Protein AF-A0A561TY04-F1 (afdb_monomer_lite)

Secondary structure (DSSP, 8-state):
---SEEEETTEEEE-SSPPPSSHHHHHHHHTS--SSSPPBHHHHHHHHSTTHHHHHHHHHHHTTSEEE----S---S---EEE---HHHHHHHHHHHTT-HHHHHHHHHTT--SS--SS----S-HHHHHHHHHHHHHHHHHHHHHHHHHHHHHHHHHHTT--

Sequence (163 aa):
MAEAVAVDGDRIVPGASPAPDDQLMGEAAAALVRQEPYERIEDWLWRRGRDLSAAYQSALEQAGELAPKRGGRLSFGSQRVEPADTPARRRAAGRWAEREPVLAALAAVVGIDGEDPGEEPGFDDEAVTTVVAIVHDAGMELEAVRQRRSIENAAFANVWRGP

Radius of gyration: 20.04 Å; chains: 1; bounding box: 43×69×43 Å

Foldseek 3Di:
DWDCWDDDQQFIAGIPDQFDPDPLSNVLSVQFDNDPPGDGLLVSCVVSVVCVVVVVVVVCVVVVQWDFPPDPDDPPDDGDIDGDPDPVVVVVVVCVVVPVLLVVLLCVLVVVDPDDPDDNDDDPDPRSVSSSVSSSVSSVVVVVVVVVVVVVVVVVVVVVPDD

Structure (mmCIF, N/CA/C/O backbone):
data_AF-A0A561TY04-F1
#
_entry.id   AF-A0A561TY04-F1
#
loop_
_atom_site.group_PDB
_atom_site.id
_atom_site.type_symbol
_atom_site.label_atom_id
_atom_site.label_alt_id
_atom_site.label_comp_id
_atom_site.label_asym_id
_atom_site.label_entity_id
_atom_site.label_seq_id
_atom_site.pdbx_PDB_ins_code
_atom_site.Cartn_x
_atom_site.Cartn_y
_atom_site.Cartn_z
_atom_site.occupancy
_atom_site.B_iso_or_equiv
_atom_site.auth_seq_id
_atom_site.auth_comp_id
_atom_site.auth_asym_id
_atom_site.auth_atom_id
_atom_site.pdbx_PDB_model_num
ATOM 1 N N . MET A 1 1 ? -1.682 -23.975 5.947 1.00 43.47 1 MET A N 1
ATOM 2 C CA . MET A 1 1 ? -0.375 -23.288 5.999 1.00 43.47 1 MET A CA 1
ATOM 3 C C . MET A 1 1 ? -0.595 -22.031 6.814 1.00 43.47 1 MET A C 1
ATOM 5 O O . MET A 1 1 ? -1.613 -21.396 6.592 1.00 43.47 1 MET A O 1
ATOM 9 N N . ALA A 1 2 ? 0.232 -21.749 7.823 1.00 55.78 2 ALA A N 1
ATOM 10 C CA . ALA A 1 2 ? 0.075 -20.517 8.596 1.00 55.78 2 ALA A CA 1
ATOM 11 C C . ALA A 1 2 ? 0.522 -19.341 7.721 1.00 55.78 2 ALA A C 1
ATOM 13 O O . ALA A 1 2 ? 1.600 -19.402 7.128 1.00 55.78 2 ALA A O 1
ATOM 14 N N . GLU A 1 3 ? -0.307 -18.312 7.615 1.00 72.25 3 GLU A N 1
ATOM 15 C CA . GLU A 1 3 ? 0.027 -17.075 6.913 1.00 72.25 3 GLU A CA 1
ATOM 16 C C . GLU A 1 3 ? 0.8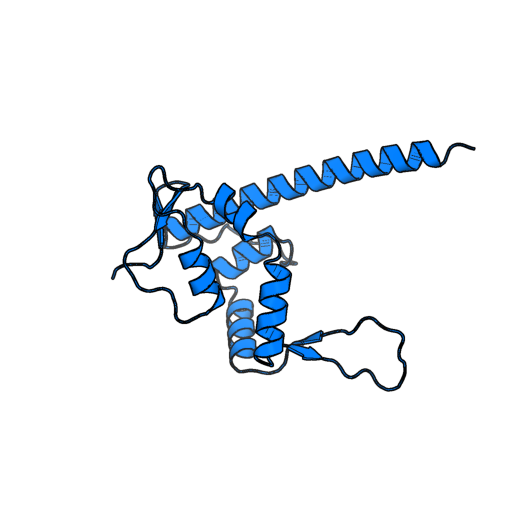21 -16.147 7.844 1.00 72.25 3 GLU A C 1
ATOM 18 O O . GLU A 1 3 ? 0.749 -16.278 9.070 1.00 72.25 3 GLU A O 1
ATOM 23 N N . ALA A 1 4 ? 1.641 -15.253 7.285 1.00 79.62 4 ALA A N 1
ATOM 24 C CA . ALA A 1 4 ? 2.375 -14.264 8.078 1.00 79.62 4 ALA A CA 1
ATOM 25 C C . ALA A 1 4 ? 1.432 -13.200 8.674 1.00 79.62 4 ALA A C 1
ATOM 27 O O . ALA A 1 4 ? 1.731 -12.618 9.718 1.00 79.62 4 ALA A O 1
ATOM 28 N N . VAL A 1 5 ? 0.284 -12.976 8.030 1.00 86.00 5 VAL A N 1
ATOM 29 C CA . VAL A 1 5 ? -0.751 -12.001 8.383 1.00 86.00 5 VAL A CA 1
ATOM 30 C C . VAL A 1 5 ? -2.102 -12.576 7.970 1.00 86.00 5 VAL A C 1
ATOM 32 O O . VAL A 1 5 ? -2.168 -13.235 6.949 1.00 86.00 5 VAL A O 1
ATOM 35 N N . ALA A 1 6 ? -3.157 -12.338 8.739 1.00 89.75 6 ALA A N 1
ATOM 36 C CA . ALA A 1 6 ? -4.535 -12.623 8.355 1.00 89.75 6 ALA A CA 1
ATOM 37 C C . ALA A 1 6 ? -5.386 -11.353 8.490 1.00 89.75 6 ALA A C 1
ATOM 39 O O . ALA A 1 6 ? -4.998 -10.403 9.176 1.00 89.75 6 ALA A O 1
ATOM 40 N N . VAL A 1 7 ? -6.548 -11.342 7.844 1.00 90.50 7 VAL A N 1
ATOM 41 C CA . VAL A 1 7 ? -7.533 -10.262 7.944 1.00 90.50 7 VAL A CA 1
ATOM 42 C C . VAL A 1 7 ? -8.758 -10.786 8.683 1.00 90.50 7 VAL A C 1
ATOM 44 O O . VAL A 1 7 ? -9.277 -11.846 8.340 1.00 90.50 7 VAL A O 1
ATOM 47 N N . ASP A 1 8 ? -9.200 -10.050 9.701 1.00 91.00 8 ASP A N 1
ATOM 48 C CA . ASP A 1 8 ? -10.453 -10.301 10.417 1.00 91.00 8 ASP A CA 1
ATOM 49 C C . ASP A 1 8 ? -11.312 -9.035 10.366 1.00 91.00 8 ASP A C 1
ATOM 51 O O . ASP A 1 8 ? -11.033 -8.044 11.050 1.00 91.00 8 ASP A O 1
ATOM 55 N N . GLY A 1 9 ? -12.313 -9.036 9.482 1.00 89.94 9 GLY A N 1
ATOM 56 C CA . GLY A 1 9 ? -13.063 -7.831 9.137 1.00 89.94 9 GLY A CA 1
ATOM 57 C C . GLY A 1 9 ? -12.126 -6.730 8.637 1.00 89.94 9 GLY A C 1
ATOM 58 O O . GLY A 1 9 ? -11.387 -6.920 7.680 1.00 89.94 9 GLY A O 1
ATOM 59 N N . ASP A 1 10 ? -12.114 -5.579 9.307 1.00 91.19 10 ASP A N 1
ATOM 60 C CA . ASP A 1 10 ? -11.241 -4.451 8.969 1.00 91.19 10 ASP A CA 1
ATOM 61 C C . ASP A 1 10 ? -9.905 -4.444 9.735 1.00 91.19 10 ASP A C 1
ATOM 63 O O . ASP A 1 10 ? -9.197 -3.433 9.722 1.00 91.19 10 ASP A O 1
ATOM 67 N N . ARG A 1 11 ? -9.547 -5.538 10.421 1.00 92.94 11 ARG A N 1
ATOM 68 C CA . ARG A 1 11 ? -8.364 -5.621 11.293 1.00 92.94 11 ARG A CA 1
ATOM 69 C C . ARG A 1 11 ? -7.284 -6.531 10.736 1.00 92.94 11 ARG A C 1
ATOM 71 O O . ARG A 1 11 ? -7.560 -7.576 10.151 1.00 92.94 11 ARG A O 1
ATOM 78 N N . ILE A 1 12 ? -6.035 -6.147 10.993 1.00 91.62 12 ILE A N 1
ATOM 79 C CA . ILE A 1 12 ? -4.862 -6.951 10.653 1.00 91.62 12 ILE A CA 1
ATOM 80 C C . ILE A 1 12 ? -4.506 -7.850 11.834 1.00 91.62 12 ILE A C 1
ATOM 82 O O . ILE A 1 12 ? -4.078 -7.366 12.882 1.00 91.62 12 ILE A O 1
ATOM 86 N N . VAL A 1 13 ? -4.615 -9.162 11.649 1.00 92.00 13 VAL A N 1
ATOM 87 C CA . VAL A 1 13 ? -4.270 -10.175 12.649 1.00 92.00 13 VAL A CA 1
ATOM 88 C C . VAL A 1 13 ? -2.870 -10.723 12.351 1.00 92.00 13 VAL A C 1
ATOM 90 O O . VAL A 1 13 ? -2.662 -11.359 11.316 1.00 92.00 13 VAL A O 1
ATOM 93 N N . PRO A 1 14 ? -1.869 -10.509 13.223 1.00 89.44 14 PRO A N 1
ATOM 94 C CA . PRO A 1 14 ? -0.523 -11.024 12.986 1.00 89.44 14 PRO A CA 1
ATOM 95 C C . PRO A 1 14 ? -0.493 -12.554 13.037 1.00 89.44 14 PRO A C 1
ATOM 97 O O . PRO A 1 14 ? -0.921 -13.166 14.016 1.00 89.44 14 PRO A O 1
ATOM 100 N N . GLY A 1 15 ? 0.066 -13.173 12.002 1.00 84.94 15 GLY A N 1
ATOM 101 C CA . GLY A 1 15 ? 0.180 -14.619 11.905 1.00 84.94 15 GLY A CA 1
ATOM 102 C C . GLY A 1 15 ? 1.379 -15.204 12.659 1.00 84.94 15 GLY A C 1
ATOM 103 O O . GLY A 1 15 ? 2.263 -14.501 13.166 1.00 84.94 15 GLY A O 1
ATOM 104 N N . ALA A 1 16 ? 1.404 -16.538 12.728 1.00 75.81 16 ALA A N 1
ATOM 105 C CA . ALA A 1 16 ? 2.479 -17.315 13.351 1.00 75.81 16 ALA A CA 1
ATOM 106 C C . ALA A 1 16 ? 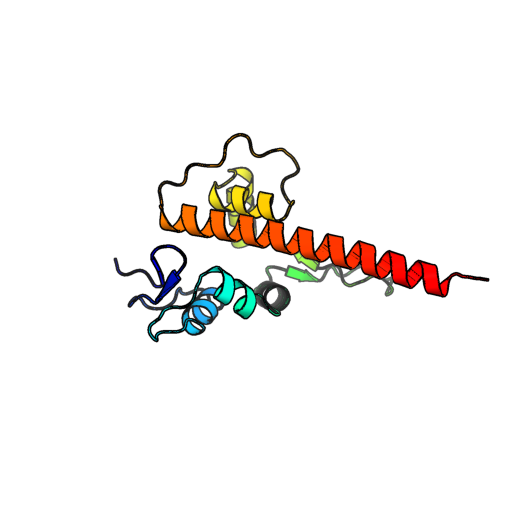3.600 -17.706 12.369 1.00 75.81 16 ALA A C 1
ATOM 108 O O . ALA A 1 16 ? 4.618 -18.257 12.790 1.00 75.81 16 ALA A O 1
ATOM 109 N N . SER A 1 17 ? 3.408 -17.462 11.070 1.00 76.56 17 SER A N 1
ATOM 110 C CA . SER A 1 17 ? 4.397 -17.804 10.046 1.00 76.56 17 SER A CA 1
ATOM 111 C C . SER A 1 17 ? 5.585 -16.840 10.070 1.00 76.56 17 SER A C 1
ATOM 113 O O . SER A 1 17 ? 5.404 -15.661 10.397 1.00 76.56 17 SER A O 1
ATOM 115 N N . PRO A 1 18 ? 6.800 -17.306 9.726 1.00 72.00 18 PRO A N 1
ATOM 116 C CA . PRO A 1 18 ? 7.933 -16.415 9.526 1.00 72.00 18 PRO A CA 1
ATOM 117 C C . PRO A 1 18 ? 7.625 -15.365 8.453 1.00 72.00 18 PRO A C 1
ATOM 119 O O . PRO A 1 18 ? 6.826 -15.586 7.541 1.00 72.00 18 PRO A O 1
ATOM 122 N N . ALA A 1 19 ? 8.266 -14.207 8.600 1.00 72.81 19 ALA A N 1
ATOM 123 C CA . ALA A 1 19 ? 8.165 -13.120 7.641 1.00 72.81 19 ALA A CA 1
ATOM 124 C C . ALA A 1 19 ? 8.561 -13.588 6.226 1.00 72.81 19 ALA A C 1
ATOM 126 O O . ALA A 1 19 ? 9.425 -14.462 6.106 1.00 72.81 19 ALA A O 1
ATOM 127 N N . PRO A 1 20 ? 7.968 -13.007 5.169 1.00 75.06 20 PRO A N 1
ATOM 128 C CA . PRO A 1 20 ? 8.388 -13.275 3.797 1.00 75.06 20 PRO A CA 1
ATOM 129 C C . PRO A 1 20 ? 9.882 -12.979 3.599 1.00 75.06 20 PRO A C 1
ATOM 131 O O . PRO A 1 20 ? 10.424 -12.089 4.251 1.00 75.06 20 PRO A O 1
ATOM 134 N N . ASP A 1 21 ? 10.523 -13.681 2.659 1.00 77.88 21 ASP A N 1
ATOM 135 C CA . ASP A 1 21 ? 11.951 -13.495 2.339 1.00 77.88 21 ASP A CA 1
ATOM 136 C C . ASP A 1 21 ? 12.268 -12.100 1.760 1.00 77.88 21 ASP A C 1
ATOM 138 O O . ASP A 1 21 ? 13.426 -11.685 1.703 1.00 77.88 21 ASP A O 1
ATOM 142 N N . ASP A 1 22 ? 11.244 -11.362 1.326 1.00 86.31 22 ASP A N 1
ATOM 143 C CA . ASP A 1 22 ? 11.374 -9.975 0.897 1.00 86.31 22 ASP A CA 1
ATOM 144 C C . ASP A 1 22 ? 11.577 -9.051 2.109 1.00 86.31 22 ASP A C 1
ATOM 146 O O . ASP A 1 22 ? 10.758 -9.009 3.030 1.00 86.31 22 ASP A O 1
ATOM 150 N N . GLN A 1 23 ? 12.663 -8.274 2.092 1.00 85.62 23 GLN A N 1
ATOM 151 C CA . GLN A 1 23 ? 13.034 -7.395 3.201 1.00 85.62 23 GLN A CA 1
ATOM 152 C C . GLN A 1 23 ? 11.930 -6.386 3.551 1.00 85.62 23 GLN A C 1
ATOM 154 O O . GLN A 1 23 ? 11.631 -6.193 4.730 1.00 85.62 23 GLN A O 1
ATOM 159 N N . LEU A 1 24 ? 11.315 -5.743 2.554 1.00 87.25 24 LEU A N 1
ATOM 160 C CA . LEU A 1 24 ? 10.291 -4.721 2.784 1.00 87.25 24 LEU A CA 1
ATOM 161 C C . LEU A 1 24 ? 9.009 -5.347 3.338 1.00 87.25 24 LEU A C 1
ATOM 163 O O . LEU A 1 24 ? 8.351 -4.747 4.196 1.00 87.25 24 LEU A O 1
ATOM 167 N N . MET A 1 25 ? 8.678 -6.562 2.896 1.00 87.62 25 MET A N 1
ATOM 168 C CA . MET A 1 25 ? 7.586 -7.346 3.475 1.00 87.62 25 MET A CA 1
ATOM 169 C C . MET A 1 25 ? 7.897 -7.795 4.908 1.00 87.62 25 MET A C 1
ATOM 171 O O . MET A 1 25 ? 7.015 -7.749 5.766 1.00 87.62 25 MET A O 1
ATOM 175 N N . GLY A 1 26 ? 9.140 -8.175 5.204 1.00 88.44 26 GLY A N 1
ATOM 176 C CA . GLY A 1 26 ? 9.561 -8.523 6.559 1.00 88.44 26 GLY A CA 1
ATOM 177 C C . GLY A 1 26 ? 9.514 -7.338 7.521 1.00 88.44 26 GLY A C 1
ATOM 178 O O . GLY A 1 26 ? 9.007 -7.467 8.636 1.00 88.44 26 GLY A O 1
ATOM 179 N N . GLU A 1 27 ? 9.941 -6.158 7.074 1.00 88.81 27 GLU A N 1
ATOM 180 C CA . GLU A 1 27 ? 9.789 -4.905 7.820 1.00 88.81 27 GLU A CA 1
ATOM 181 C C . GLU A 1 27 ? 8.312 -4.560 8.060 1.00 88.81 27 GLU A C 1
ATOM 183 O O . GLU A 1 27 ? 7.942 -4.134 9.155 1.00 88.81 27 GLU A O 1
ATOM 188 N N . ALA A 1 28 ? 7.448 -4.775 7.062 1.00 90.25 28 ALA A N 1
ATOM 189 C CA . ALA A 1 28 ? 6.008 -4.577 7.205 1.00 90.25 28 ALA A CA 1
ATOM 190 C C . ALA A 1 28 ? 5.401 -5.527 8.252 1.00 90.25 28 ALA A C 1
ATOM 192 O O . ALA A 1 28 ? 4.679 -5.066 9.137 1.00 90.25 28 ALA A O 1
ATOM 193 N N . ALA A 1 29 ? 5.748 -6.818 8.212 1.00 88.38 29 ALA A N 1
ATOM 194 C CA . ALA A 1 29 ? 5.295 -7.809 9.188 1.00 88.38 29 ALA A CA 1
ATOM 195 C C . ALA A 1 29 ? 5.813 -7.514 10.609 1.00 88.38 29 ALA A C 1
ATOM 197 O O . ALA A 1 29 ? 5.098 -7.708 11.594 1.00 88.38 29 ALA A O 1
ATOM 198 N N . ALA A 1 30 ? 7.042 -7.008 10.735 1.00 87.31 30 ALA A N 1
ATOM 199 C CA . ALA A 1 30 ? 7.620 -6.602 12.015 1.00 87.31 30 ALA A CA 1
ATOM 200 C C . ALA A 1 30 ? 6.945 -5.353 12.612 1.00 87.31 30 ALA A C 1
ATOM 202 O O . ALA A 1 30 ? 6.933 -5.189 13.831 1.00 87.31 30 ALA A O 1
ATOM 203 N N . ALA A 1 31 ? 6.362 -4.490 11.775 1.00 88.56 31 ALA A N 1
ATOM 204 C CA . ALA A 1 31 ? 5.678 -3.268 12.196 1.00 88.56 31 ALA A CA 1
ATOM 205 C C . ALA A 1 31 ? 4.235 -3.488 12.699 1.00 88.56 31 ALA A C 1
ATOM 207 O O . ALA A 1 31 ? 3.561 -2.512 13.059 1.00 88.56 31 ALA A O 1
ATOM 208 N N . LEU A 1 32 ? 3.751 -4.734 12.699 1.00 89.50 32 LEU A N 1
ATOM 209 C CA . LEU A 1 32 ? 2.413 -5.098 13.159 1.00 89.50 32 LEU A CA 1
ATOM 210 C C . LEU A 1 32 ? 2.301 -5.083 14.685 1.00 89.50 32 LEU A C 1
ATOM 212 O O . LEU A 1 32 ? 3.157 -5.604 15.405 1.00 89.50 32 LEU A O 1
ATOM 216 N N . VAL A 1 33 ? 1.191 -4.539 15.180 1.00 89.75 33 VAL A N 1
ATOM 217 C CA . VAL A 1 33 ? 0.851 -4.562 16.604 1.00 89.75 33 VAL A CA 1
ATOM 218 C C . VAL A 1 33 ? 0.275 -5.934 16.961 1.00 89.75 33 VAL A C 1
ATOM 220 O O . VAL A 1 33 ? -0.783 -6.319 16.478 1.00 89.75 33 VAL A O 1
ATOM 223 N N . ARG A 1 34 ? 0.971 -6.682 17.828 1.00 88.94 34 ARG A N 1
ATOM 224 C CA . ARG A 1 34 ? 0.562 -8.032 18.278 1.00 88.94 34 ARG A CA 1
ATOM 225 C C . ARG A 1 34 ? -0.322 -8.043 19.531 1.00 88.94 34 ARG A C 1
ATOM 227 O O . ARG A 1 34 ? -0.536 -9.105 20.107 1.00 88.94 34 ARG A O 1
ATOM 234 N N . GLN A 1 35 ? -0.781 -6.880 19.985 1.00 87.00 35 GLN A N 1
ATOM 235 C CA . GLN A 1 35 ? -1.637 -6.746 21.163 1.00 87.00 35 GLN A CA 1
ATOM 236 C C . GLN A 1 35 ? -3.086 -6.553 20.730 1.00 87.00 35 GLN A C 1
ATOM 238 O O . GLN A 1 35 ? -3.351 -5.770 19.822 1.00 87.00 35 GLN A O 1
ATOM 243 N N . GLU A 1 36 ? -4.007 -7.245 21.396 1.00 84.50 36 GLU A N 1
ATOM 244 C CA . GLU A 1 36 ? -5.433 -6.988 21.235 1.00 84.50 36 GLU A CA 1
ATOM 245 C C . GLU A 1 36 ? -5.837 -5.695 21.975 1.00 84.50 36 GLU A C 1
ATOM 247 O O . GLU A 1 36 ? -5.358 -5.455 23.089 1.00 84.50 36 GLU A O 1
ATOM 252 N N . PRO A 1 37 ? -6.731 -4.869 21.399 1.00 88.31 37 PRO A N 1
ATOM 253 C CA . PRO A 1 37 ? -7.390 -5.068 20.107 1.00 88.31 37 PRO A CA 1
ATOM 254 C C . PRO A 1 37 ? -6.445 -4.804 18.924 1.00 88.31 37 PRO A C 1
ATOM 256 O O . PRO A 1 37 ? -5.736 -3.799 18.903 1.00 88.31 37 PRO A O 1
ATOM 259 N N . TYR A 1 38 ? -6.470 -5.697 17.930 1.00 92.25 38 TYR A N 1
ATOM 260 C CA . TYR A 1 38 ? -5.631 -5.580 16.736 1.00 92.25 38 TYR A CA 1
ATOM 261 C C . TYR A 1 38 ? -5.925 -4.301 15.946 1.00 92.25 38 TYR A C 1
ATOM 263 O O . TYR A 1 38 ? -7.053 -3.801 15.938 1.00 92.25 38 TYR A O 1
ATOM 271 N N . GLU A 1 39 ? -4.901 -3.769 15.284 1.00 94.00 39 GLU A N 1
ATOM 272 C CA . GLU A 1 39 ? -4.970 -2.514 14.530 1.00 94.00 39 GLU A CA 1
ATOM 273 C C . GLU A 1 39 ? -5.868 -2.655 13.290 1.00 94.00 39 GLU A C 1
ATOM 275 O O . GLU A 1 39 ? -5.891 -3.708 12.645 1.00 94.00 39 GLU A O 1
ATOM 280 N N . ARG A 1 40 ? -6.612 -1.592 12.955 1.00 93.75 40 ARG A N 1
ATOM 281 C CA . ARG A 1 40 ? -7.386 -1.540 11.708 1.00 93.75 40 ARG A CA 1
ATOM 282 C C . ARG A 1 40 ? -6.431 -1.426 10.522 1.00 93.75 40 ARG A C 1
ATOM 284 O O . ARG A 1 40 ? -5.378 -0.796 10.623 1.00 93.75 40 ARG A O 1
ATOM 291 N N . ILE A 1 41 ? -6.821 -1.994 9.386 1.00 92.25 41 ILE A N 1
ATOM 292 C CA . ILE A 1 41 ? -6.041 -1.959 8.143 1.00 92.25 41 ILE A CA 1
ATOM 293 C C . ILE A 1 41 ? -5.721 -0.513 7.748 1.00 92.25 41 ILE A C 1
ATOM 295 O O . ILE A 1 41 ? -4.573 -0.189 7.454 1.00 92.25 41 ILE A O 1
ATOM 299 N N . GLU A 1 42 ? -6.720 0.363 7.811 1.00 89.44 42 GLU A N 1
ATOM 300 C CA . GLU A 1 42 ? -6.603 1.786 7.488 1.00 89.44 42 GLU A CA 1
ATOM 301 C C . GLU A 1 42 ? -5.545 2.504 8.350 1.00 89.44 42 GLU A C 1
ATOM 303 O O . GLU A 1 42 ? -4.642 3.161 7.826 1.00 89.44 42 GLU A O 1
ATOM 308 N N . ASP A 1 43 ? -5.606 2.326 9.673 1.00 91.88 43 ASP A N 1
ATOM 309 C CA . ASP A 1 43 ? -4.678 2.951 10.623 1.00 91.88 43 ASP A CA 1
ATOM 310 C C . ASP A 1 43 ? -3.235 2.494 10.370 1.00 91.88 43 ASP A C 1
ATOM 312 O O . ASP A 1 43 ? -2.293 3.300 10.340 1.00 91.88 43 ASP A O 1
ATOM 316 N N . TRP A 1 44 ? -3.064 1.193 10.120 1.00 92.12 44 TRP A N 1
ATOM 317 C CA . TRP A 1 44 ? -1.767 0.622 9.790 1.00 92.12 44 TRP A CA 1
ATOM 318 C C . TRP A 1 44 ? -1.218 1.182 8.473 1.00 92.12 44 TRP A C 1
ATOM 320 O O . TRP A 1 44 ? -0.045 1.561 8.422 1.00 92.12 44 TRP A O 1
ATOM 330 N N . LEU A 1 45 ? -2.049 1.294 7.428 1.00 89.25 45 LEU A N 1
ATOM 331 C CA . LEU A 1 45 ? -1.659 1.864 6.133 1.00 89.25 45 LEU A CA 1
ATOM 332 C C . LEU A 1 45 ? -1.180 3.311 6.283 1.00 89.25 45 LEU A C 1
ATOM 334 O O . LEU A 1 45 ? -0.113 3.661 5.769 1.00 89.25 45 LEU A O 1
ATOM 338 N N . TRP A 1 46 ? -1.899 4.136 7.047 1.00 87.69 46 TRP A N 1
ATOM 339 C CA . TRP A 1 46 ? -1.500 5.519 7.316 1.00 87.69 46 TRP A CA 1
ATOM 340 C C . TRP A 1 46 ? -0.169 5.619 8.056 1.00 87.69 46 TRP A C 1
ATOM 342 O O . TRP A 1 46 ? 0.682 6.453 7.728 1.00 87.69 46 TRP A O 1
ATOM 352 N N . ARG A 1 47 ? 0.039 4.758 9.055 1.00 90.56 47 ARG A N 1
ATOM 353 C CA . ARG A 1 47 ? 1.274 4.727 9.840 1.00 90.56 47 ARG A CA 1
ATOM 354 C C . ARG A 1 47 ? 2.459 4.215 9.021 1.00 90.56 47 ARG A C 1
ATOM 356 O O . ARG A 1 47 ? 3.541 4.800 9.096 1.00 90.56 47 ARG A O 1
ATOM 363 N N . ARG A 1 48 ? 2.264 3.145 8.245 1.00 89.62 48 ARG A N 1
ATOM 364 C CA . ARG A 1 48 ? 3.305 2.475 7.450 1.00 89.62 48 ARG A CA 1
ATOM 365 C C . ARG A 1 48 ? 3.665 3.232 6.177 1.00 89.62 48 ARG A C 1
ATOM 367 O O . ARG A 1 48 ? 4.818 3.159 5.751 1.00 89.62 48 ARG A O 1
ATOM 374 N N . GLY A 1 49 ? 2.700 3.937 5.587 1.00 86.50 49 GLY A N 1
ATOM 375 C CA . GLY A 1 49 ? 2.841 4.662 4.324 1.00 86.50 49 GLY A CA 1
ATOM 376 C C . GLY A 1 49 ? 3.792 5.859 4.388 1.00 86.50 49 GLY A C 1
ATOM 377 O O . GLY A 1 49 ? 4.282 6.306 3.348 1.00 86.50 49 GLY A O 1
ATOM 378 N N . ARG A 1 50 ? 4.111 6.363 5.589 1.00 86.69 50 ARG A N 1
ATOM 379 C CA . ARG A 1 50 ? 5.094 7.440 5.765 1.00 86.69 50 ARG A CA 1
ATOM 380 C C . ARG A 1 50 ? 6.465 6.992 5.247 1.00 86.69 50 ARG A C 1
ATOM 382 O O . ARG A 1 50 ? 6.978 5.957 5.657 1.00 86.69 50 ARG A O 1
ATOM 389 N N . ASP A 1 51 ? 7.027 7.777 4.328 1.00 85.75 51 ASP A N 1
ATOM 390 C CA . ASP A 1 51 ? 8.321 7.544 3.663 1.00 85.75 51 ASP A CA 1
ATOM 391 C C . ASP A 1 51 ? 8.427 6.229 2.862 1.00 85.75 51 ASP A C 1
ATOM 393 O O . ASP A 1 51 ? 9.490 5.901 2.330 1.00 85.75 51 ASP A O 1
ATOM 397 N N . LEU A 1 52 ? 7.318 5.499 2.690 1.00 90.38 52 LEU A N 1
ATOM 398 C CA . LEU A 1 52 ? 7.300 4.187 2.040 1.00 90.38 52 LEU A CA 1
ATOM 399 C C . LEU A 1 52 ? 7.784 4.250 0.589 1.00 90.38 52 LEU A C 1
ATOM 401 O O . LEU A 1 52 ? 8.577 3.415 0.162 1.00 90.38 52 LEU A O 1
ATOM 405 N N . SER A 1 53 ? 7.367 5.276 -0.157 1.00 87.75 53 SER A N 1
ATOM 406 C CA . SER A 1 53 ? 7.813 5.474 -1.541 1.00 87.75 53 SER A CA 1
ATOM 407 C C . SER A 1 53 ? 9.331 5.653 -1.642 1.00 87.75 53 SER A C 1
ATOM 409 O O . SER A 1 53 ? 9.943 5.123 -2.567 1.00 87.75 53 SER A O 1
ATOM 411 N N . ALA A 1 54 ? 9.943 6.384 -0.705 1.00 88.62 54 ALA A N 1
ATOM 412 C CA . ALA A 1 54 ? 11.387 6.602 -0.694 1.00 88.62 54 ALA A CA 1
ATOM 413 C C . ALA A 1 54 ? 12.140 5.314 -0.325 1.00 88.62 54 ALA A C 1
ATOM 415 O O . ALA A 1 54 ? 13.176 5.014 -0.919 1.00 88.62 54 ALA A O 1
ATOM 416 N N . ALA A 1 55 ? 11.591 4.520 0.601 1.00 91.19 55 ALA A N 1
ATOM 417 C CA . ALA A 1 55 ? 12.138 3.213 0.957 1.00 91.19 55 ALA A CA 1
ATOM 418 C C . ALA A 1 55 ? 12.132 2.241 -0.237 1.00 91.19 55 ALA A C 1
ATOM 420 O O . ALA A 1 55 ? 13.167 1.650 -0.541 1.00 91.19 55 ALA A O 1
ATOM 421 N N . TYR A 1 56 ? 11.012 2.138 -0.967 1.00 89.12 56 TYR A N 1
ATOM 422 C CA . TYR A 1 56 ? 10.927 1.313 -2.181 1.00 89.12 56 TYR A CA 1
ATOM 423 C C . TYR A 1 56 ? 11.890 1.783 -3.273 1.00 89.12 56 TYR A C 1
ATOM 425 O O . TYR A 1 56 ? 12.571 0.958 -3.878 1.00 89.12 56 TYR A O 1
ATOM 433 N N . GLN A 1 57 ? 11.989 3.095 -3.512 1.00 88.25 57 GLN A N 1
ATOM 434 C CA . GLN A 1 57 ? 12.938 3.628 -4.489 1.00 88.25 57 GLN A CA 1
ATOM 435 C C . GLN A 1 57 ? 14.379 3.248 -4.128 1.00 88.25 57 GLN A C 1
ATOM 437 O O . GLN A 1 57 ? 15.102 2.720 -4.969 1.00 88.25 57 GLN A O 1
ATOM 442 N N . SER A 1 58 ? 14.775 3.461 -2.871 1.00 89.50 58 SER A N 1
ATOM 443 C CA . SER A 1 58 ? 16.114 3.117 -2.386 1.00 89.50 58 SER A CA 1
ATOM 444 C C . SER A 1 58 ? 16.408 1.621 -2.524 1.00 89.50 58 SER A C 1
ATOM 446 O O . SER A 1 58 ? 17.499 1.245 -2.951 1.00 89.50 58 SER A O 1
ATOM 448 N N . ALA A 1 59 ? 15.438 0.756 -2.215 1.00 89.19 59 ALA A N 1
ATOM 449 C CA . ALA A 1 59 ? 15.590 -0.688 -2.365 1.00 89.19 59 ALA A CA 1
ATOM 450 C C . ALA A 1 59 ? 15.778 -1.097 -3.836 1.00 89.19 59 ALA A C 1
ATOM 452 O O . ALA A 1 59 ? 16.674 -1.879 -4.150 1.00 89.19 59 ALA A O 1
ATOM 453 N N . LEU A 1 60 ? 14.988 -0.528 -4.751 1.00 88.19 60 LEU A N 1
ATOM 454 C CA . LEU A 1 60 ? 15.105 -0.802 -6.185 1.00 88.19 60 LEU A CA 1
ATOM 455 C C . LEU A 1 60 ? 16.430 -0.283 -6.773 1.00 88.19 60 LEU A C 1
ATOM 457 O O . LEU A 1 60 ? 17.035 -0.942 -7.618 1.00 88.19 60 LEU A O 1
ATOM 461 N N . GLU A 1 61 ? 16.921 0.869 -6.316 1.00 87.94 61 GLU A N 1
ATOM 462 C CA . GLU A 1 61 ? 18.242 1.385 -6.700 1.00 87.94 61 GLU A CA 1
ATOM 463 C C . GLU A 1 61 ? 19.372 0.479 -6.189 1.00 87.94 61 GLU A C 1
ATOM 465 O O . GLU A 1 61 ? 20.276 0.133 -6.952 1.00 87.94 61 GLU A O 1
ATOM 470 N N . GLN A 1 62 ? 19.302 0.028 -4.932 1.00 87.44 62 GLN A N 1
ATOM 471 C CA . GLN A 1 62 ? 20.279 -0.898 -4.344 1.00 87.44 62 GLN A CA 1
ATOM 472 C C . GLN A 1 62 ? 20.289 -2.265 -5.040 1.00 87.44 62 GLN A C 1
ATOM 474 O O . GLN A 1 62 ? 21.353 -2.856 -5.219 1.00 87.44 62 GLN A O 1
ATOM 479 N N . ALA A 1 63 ? 19.123 -2.744 -5.476 1.00 85.31 63 ALA A N 1
ATOM 480 C CA . ALA A 1 63 ? 18.984 -3.978 -6.243 1.00 85.31 63 ALA A CA 1
ATOM 481 C C . ALA A 1 63 ? 19.445 -3.843 -7.709 1.00 85.31 63 ALA A C 1
ATOM 483 O O . ALA A 1 63 ? 19.502 -4.839 -8.429 1.00 85.31 63 ALA A O 1
ATOM 484 N N . GLY A 1 64 ? 19.774 -2.631 -8.174 1.00 85.31 64 GLY A N 1
ATOM 485 C CA . GLY A 1 64 ? 20.125 -2.370 -9.573 1.00 85.31 64 GLY A CA 1
ATOM 486 C C . GLY A 1 64 ? 18.936 -2.460 -10.536 1.00 85.31 64 GLY A C 1
ATOM 487 O O . GLY A 1 64 ? 19.126 -2.468 -11.750 1.00 85.31 64 GLY A O 1
ATOM 488 N N . GLU A 1 65 ? 17.717 -2.503 -10.000 1.00 86.44 65 GLU A N 1
ATOM 489 C CA . GLU A 1 65 ? 16.449 -2.482 -10.740 1.00 86.44 65 GLU A CA 1
ATOM 490 C C . GLU A 1 65 ? 16.155 -1.090 -11.314 1.00 86.44 65 GLU A C 1
ATOM 492 O O . GLU A 1 65 ? 15.406 -0.930 -12.280 1.00 86.44 65 GLU A O 1
ATOM 497 N N . LEU A 1 66 ? 16.781 -0.071 -10.730 1.00 83.38 66 LEU A N 1
ATOM 498 C CA . LEU A 1 66 ? 16.723 1.315 -11.150 1.00 83.38 66 LEU A CA 1
ATOM 499 C C . LEU A 1 66 ? 18.126 1.797 -11.529 1.00 83.38 66 LEU A C 1
ATOM 501 O O . LEU A 1 66 ? 19.023 1.895 -10.694 1.00 83.38 66 LEU A O 1
ATOM 505 N N . ALA A 1 67 ? 18.317 2.111 -12.809 1.00 73.50 67 ALA A N 1
ATOM 506 C CA . ALA A 1 67 ? 19.568 2.638 -13.325 1.00 73.50 67 ALA A CA 1
ATOM 507 C C . ALA A 1 67 ? 19.518 4.176 -13.379 1.00 73.50 67 ALA A C 1
ATOM 509 O O . ALA A 1 67 ? 18.582 4.754 -13.948 1.00 73.50 67 ALA A O 1
ATOM 510 N N . PRO A 1 68 ? 20.535 4.886 -12.857 1.00 64.69 68 PRO A N 1
ATOM 511 C CA . PRO A 1 68 ? 20.646 6.318 -13.075 1.00 64.69 68 PRO A CA 1
ATOM 512 C C . PRO A 1 68 ? 20.893 6.571 -14.564 1.00 64.69 68 PRO A C 1
ATOM 514 O O . PRO A 1 68 ? 21.914 6.147 -15.117 1.00 64.69 68 PRO A O 1
ATOM 517 N N . LYS A 1 69 ? 19.990 7.298 -15.231 1.00 60.97 69 LYS A N 1
ATOM 518 C CA . LYS A 1 69 ? 20.219 7.711 -16.614 1.00 60.97 69 LYS A CA 1
ATOM 519 C C . LYS A 1 69 ? 21.376 8.707 -16.624 1.00 60.97 69 LYS A C 1
ATOM 521 O O . LYS A 1 69 ? 21.215 9.871 -16.255 1.00 60.97 69 LYS A O 1
ATOM 526 N N . ARG A 1 70 ? 22.569 8.267 -17.038 1.00 52.41 70 ARG A N 1
ATOM 527 C CA . ARG A 1 70 ? 23.697 9.165 -17.334 1.00 52.41 70 ARG A CA 1
ATOM 528 C C . ARG A 1 70 ? 23.332 10.003 -18.561 1.00 52.41 70 ARG A C 1
ATOM 530 O O . ARG A 1 70 ? 23.655 9.648 -19.690 1.00 52.41 70 ARG A O 1
ATOM 537 N N . GLY A 1 71 ? 22.617 11.103 -18.338 1.00 52.78 71 GLY A N 1
ATOM 538 C CA . GLY A 1 71 ? 22.373 12.121 -19.352 1.00 52.78 71 GLY A CA 1
ATOM 539 C C . GLY A 1 71 ? 23.703 12.723 -19.798 1.00 52.78 71 GLY A C 1
ATOM 540 O O . GLY A 1 71 ? 24.487 13.201 -18.980 1.00 52.78 71 GLY A O 1
ATOM 541 N N . GLY A 1 72 ? 23.991 12.659 -21.096 1.00 54.84 72 GLY A N 1
ATOM 542 C CA . GLY A 1 72 ? 25.199 13.240 -21.668 1.00 54.84 72 GLY A CA 1
ATOM 543 C C . GLY A 1 72 ? 25.296 14.751 -21.416 1.00 54.84 72 GLY A C 1
ATOM 544 O O . GLY A 1 72 ? 24.343 15.483 -21.653 1.00 54.84 72 GLY A O 1
ATOM 545 N N . ARG A 1 73 ? 26.477 15.187 -20.956 1.00 51.94 73 ARG A N 1
ATOM 546 C CA . ARG A 1 73 ? 27.100 16.534 -21.001 1.00 51.94 73 ARG A CA 1
ATOM 547 C C . ARG A 1 73 ? 26.290 17.805 -20.657 1.00 51.94 73 ARG A C 1
ATOM 549 O O . ARG A 1 73 ? 26.872 18.881 -20.753 1.00 51.94 73 ARG A O 1
ATOM 556 N N . LEU A 1 74 ? 25.041 17.746 -20.195 1.00 53.06 74 LEU A N 1
ATOM 557 C CA . LEU A 1 74 ? 24.286 18.934 -19.761 1.00 53.06 74 LEU A CA 1
ATOM 558 C C . LEU A 1 74 ? 23.726 18.748 -18.341 1.00 53.06 74 LEU A C 1
ATOM 560 O O . LEU A 1 74 ? 22.718 18.081 -18.125 1.00 53.06 74 LEU A O 1
ATOM 564 N N . SER A 1 75 ? 24.411 19.351 -17.367 1.00 50.00 75 SER A N 1
ATOM 565 C CA . SER A 1 75 ? 24.245 19.145 -15.918 1.00 50.00 75 SER A CA 1
ATOM 566 C C . SER A 1 75 ? 23.089 19.919 -15.254 1.00 50.00 75 SER A C 1
ATOM 568 O O . SER A 1 75 ? 23.237 20.354 -14.117 1.00 50.00 75 SER A O 1
ATOM 570 N N . PHE A 1 76 ? 21.944 20.113 -15.919 1.00 47.31 76 PHE A N 1
ATOM 571 C CA . PHE A 1 76 ? 20.829 20.916 -15.367 1.00 47.31 76 PHE A CA 1
ATOM 572 C C . PHE A 1 76 ? 19.435 20.282 -15.534 1.00 47.31 76 PHE A C 1
ATOM 574 O O . PHE A 1 76 ? 18.440 20.980 -15.699 1.00 47.31 76 PHE A O 1
ATOM 581 N N . GLY A 1 77 ? 19.340 18.952 -15.473 1.00 52.72 77 GLY A N 1
ATOM 582 C CA . GLY A 1 77 ? 18.060 18.241 -15.391 1.00 52.72 77 GLY A CA 1
ATOM 583 C C . GLY A 1 77 ? 18.020 17.328 -14.169 1.00 52.72 77 GLY A C 1
ATOM 584 O O . GLY A 1 77 ? 19.015 16.670 -13.874 1.00 52.72 77 GLY A O 1
ATOM 585 N N . SER A 1 78 ? 16.882 17.282 -13.470 1.00 52.09 78 SER A N 1
ATOM 586 C CA . SER A 1 78 ? 16.612 16.316 -12.395 1.00 52.09 78 SER A CA 1
ATOM 587 C C . SER A 1 78 ? 17.022 14.908 -12.835 1.00 52.09 78 SER A C 1
ATOM 589 O O . SER A 1 78 ? 16.613 14.466 -13.913 1.00 52.09 78 SER A O 1
ATOM 591 N N . GLN A 1 79 ? 17.830 14.225 -12.021 1.00 54.03 79 GLN A N 1
ATOM 592 C CA . GLN A 1 79 ? 18.327 12.875 -12.278 1.00 54.03 79 GLN A CA 1
ATOM 593 C C . GLN A 1 79 ? 17.143 11.934 -12.538 1.00 54.03 79 GLN A C 1
ATOM 595 O O . GLN A 1 79 ? 16.415 11.561 -11.625 1.00 54.03 79 GLN A O 1
ATOM 600 N N . ARG A 1 80 ? 16.898 11.612 -13.812 1.00 59.59 80 ARG A N 1
ATOM 601 C CA . ARG A 1 80 ? 15.808 10.723 -14.213 1.00 59.59 80 ARG A CA 1
ATOM 602 C C . ARG A 1 80 ? 16.304 9.290 -14.050 1.00 59.59 80 ARG A C 1
ATOM 604 O O . ARG A 1 80 ? 17.283 8.901 -14.685 1.00 59.59 80 ARG A O 1
ATOM 611 N N . VAL A 1 81 ? 15.665 8.541 -13.167 1.00 66.81 81 VAL A N 1
ATOM 612 C CA . VAL A 1 81 ? 15.962 7.128 -12.926 1.00 66.81 81 VAL A CA 1
ATOM 613 C C . VAL A 1 81 ? 15.157 6.299 -13.932 1.00 66.81 81 VAL A C 1
ATOM 615 O O . VAL A 1 81 ? 13.977 6.582 -14.138 1.00 66.81 81 VAL A O 1
ATOM 618 N N . GLU A 1 82 ? 15.786 5.340 -14.614 1.00 76.06 82 GLU A N 1
ATOM 619 C CA . GLU A 1 82 ? 15.114 4.451 -15.574 1.00 76.06 82 GLU A CA 1
ATOM 620 C C . GLU A 1 82 ? 15.118 3.001 -15.071 1.00 76.06 82 GLU A C 1
ATOM 622 O O . GLU A 1 82 ? 16.134 2.554 -14.534 1.00 76.06 82 GLU A O 1
ATOM 627 N N . PRO A 1 83 ? 14.016 2.246 -15.248 1.00 78.94 83 PRO A N 1
ATOM 628 C CA . PRO A 1 83 ? 13.992 0.822 -14.930 1.00 78.94 83 PRO A CA 1
ATOM 629 C C . PRO A 1 83 ? 15.032 0.058 -15.751 1.00 78.94 83 PRO A C 1
ATOM 631 O O . PRO A 1 83 ? 15.075 0.187 -16.977 1.00 78.94 83 PRO A O 1
ATOM 634 N N . ALA A 1 84 ? 15.847 -0.755 -15.086 1.00 83.25 84 ALA A N 1
ATOM 635 C CA . ALA A 1 84 ? 16.766 -1.673 -15.741 1.00 83.25 84 ALA A CA 1
ATOM 636 C C . ALA A 1 84 ? 16.014 -2.899 -16.295 1.00 83.25 84 ALA A C 1
ATOM 638 O O . ALA A 1 84 ? 14.961 -3.290 -15.787 1.00 83.25 84 ALA A O 1
ATOM 639 N N . ASP A 1 85 ? 16.553 -3.529 -17.342 1.00 84.50 85 ASP A N 1
ATOM 640 C CA . ASP A 1 85 ? 15.984 -4.761 -17.903 1.00 84.50 85 ASP A CA 1
ATOM 641 C C . ASP A 1 85 ? 16.418 -5.993 -17.093 1.00 84.50 85 ASP A C 1
ATOM 643 O O . ASP A 1 85 ? 17.336 -6.738 -17.452 1.00 84.50 85 ASP A O 1
ATOM 647 N N . THR A 1 86 ? 15.755 -6.197 -15.961 1.00 86.69 86 THR A N 1
ATOM 648 C CA . THR A 1 86 ? 15.989 -7.320 -15.049 1.00 86.69 86 THR A CA 1
ATOM 649 C C . THR A 1 86 ? 14.917 -8.409 -15.214 1.00 86.69 86 THR A C 1
ATOM 651 O O . THR A 1 86 ? 13.817 -8.160 -15.725 1.00 86.69 86 THR A O 1
ATOM 654 N N . PRO A 1 87 ? 15.174 -9.646 -14.750 1.00 88.38 87 PRO A N 1
ATOM 655 C CA . PRO A 1 87 ? 14.138 -10.675 -14.673 1.00 88.38 87 PRO A CA 1
ATOM 656 C C . PRO A 1 87 ? 12.918 -10.246 -13.843 1.00 88.38 87 PRO A C 1
ATOM 658 O O . PRO A 1 87 ? 11.787 -10.547 -14.230 1.00 88.38 87 PRO A O 1
ATOM 661 N N . ALA A 1 88 ? 13.127 -9.517 -12.740 1.00 86.88 88 ALA A N 1
ATOM 662 C CA . ALA A 1 88 ? 12.047 -9.014 -11.895 1.00 86.88 88 ALA A CA 1
ATOM 663 C C . ALA A 1 88 ? 11.195 -7.976 -12.640 1.00 86.88 88 ALA A C 1
ATOM 665 O O . ALA A 1 88 ? 9.964 -8.063 -12.625 1.00 86.88 88 ALA A O 1
ATOM 666 N N . ARG A 1 89 ? 11.834 -7.065 -13.387 1.00 87.19 89 ARG A N 1
ATOM 667 C CA . ARG A 1 89 ? 11.149 -6.085 -14.233 1.00 87.19 89 ARG A CA 1
ATOM 668 C C . ARG A 1 89 ? 10.315 -6.754 -15.318 1.00 87.19 89 ARG A C 1
ATOM 670 O O . ARG A 1 89 ? 9.159 -6.373 -15.501 1.00 87.19 89 ARG A O 1
ATOM 677 N N . ARG A 1 90 ? 10.863 -7.758 -16.010 1.00 89.50 90 ARG A N 1
ATOM 678 C CA . ARG A 1 90 ? 10.121 -8.520 -17.030 1.00 89.50 90 ARG A CA 1
ATOM 679 C C . ARG A 1 90 ? 8.933 -9.265 -16.430 1.00 89.50 90 ARG A C 1
ATOM 681 O O . ARG A 1 90 ? 7.850 -9.218 -17.003 1.00 89.50 90 ARG A O 1
ATOM 688 N N . ARG A 1 91 ? 9.095 -9.883 -15.255 1.00 90.88 91 ARG A N 1
ATOM 689 C CA . ARG A 1 91 ? 7.987 -10.527 -14.530 1.00 90.88 91 ARG A CA 1
ATOM 690 C C . ARG A 1 91 ? 6.900 -9.520 -14.152 1.00 90.88 91 ARG A C 1
ATOM 692 O O . ARG A 1 91 ? 5.726 -9.793 -14.369 1.00 90.88 91 ARG A O 1
ATOM 699 N N . ALA A 1 92 ? 7.274 -8.357 -13.620 1.00 90.00 92 ALA A N 1
ATOM 700 C CA . ALA A 1 92 ? 6.324 -7.298 -13.285 1.00 90.00 92 ALA A CA 1
ATOM 701 C C . ALA A 1 92 ? 5.581 -6.775 -14.526 1.00 90.0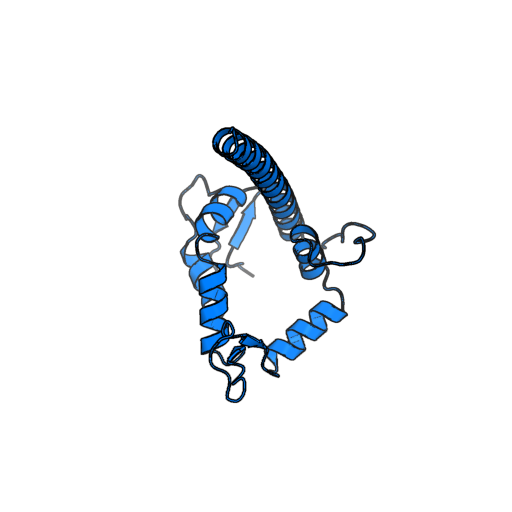0 92 ALA A C 1
ATOM 703 O O . ALA A 1 92 ? 4.371 -6.585 -14.479 1.00 90.00 92 ALA A O 1
ATOM 704 N N . ALA A 1 93 ? 6.287 -6.595 -15.646 1.00 90.25 93 ALA A N 1
ATOM 705 C CA . ALA A 1 93 ? 5.678 -6.204 -16.914 1.00 90.25 93 ALA A CA 1
ATOM 706 C C . ALA A 1 93 ? 4.724 -7.279 -17.465 1.00 90.25 93 ALA A C 1
ATOM 708 O O . ALA A 1 93 ? 3.674 -6.927 -17.991 1.00 90.25 93 ALA A O 1
ATOM 709 N N . GLY A 1 94 ? 5.058 -8.565 -17.308 1.00 92.75 94 GLY A N 1
ATOM 710 C CA . GLY A 1 94 ? 4.178 -9.682 -17.666 1.00 92.75 94 GLY A CA 1
ATOM 711 C C . GLY A 1 94 ? 2.865 -9.652 -16.887 1.00 92.75 94 GLY A C 1
ATOM 712 O O . GLY A 1 94 ? 1.806 -9.599 -17.498 1.00 92.75 94 GLY A O 1
ATOM 713 N N . ARG A 1 95 ? 2.935 -9.552 -15.552 1.00 91.94 95 ARG A N 1
ATOM 714 C CA . ARG A 1 95 ? 1.742 -9.444 -14.687 1.00 91.94 95 ARG A CA 1
ATOM 715 C C . ARG A 1 95 ? 0.866 -8.237 -15.021 1.00 91.94 95 ARG A C 1
ATOM 717 O O . ARG A 1 95 ? -0.356 -8.323 -14.994 1.00 91.94 95 ARG A O 1
ATOM 724 N N . TRP A 1 96 ? 1.498 -7.111 -15.357 1.00 89.19 96 TRP A N 1
ATOM 725 C CA . TRP A 1 96 ? 0.788 -5.919 -15.815 1.00 89.19 96 TRP A CA 1
ATOM 726 C C . TRP A 1 96 ? 0.079 -6.148 -17.154 1.00 89.19 96 TRP A C 1
ATOM 728 O O . TRP A 1 96 ? -1.090 -5.809 -17.294 1.00 89.19 96 TRP A O 1
ATOM 738 N N . ALA A 1 97 ? 0.760 -6.761 -18.127 1.00 88.81 97 ALA A N 1
ATOM 739 C CA . ALA A 1 97 ? 0.178 -7.078 -19.431 1.00 88.81 97 ALA A CA 1
ATOM 740 C C . ALA A 1 97 ? -0.970 -8.098 -19.335 1.00 88.81 97 ALA A C 1
ATOM 742 O O . ALA A 1 97 ? -1.938 -8.003 -20.084 1.00 88.81 97 ALA A O 1
ATOM 743 N N . GLU A 1 98 ? -0.880 -9.036 -18.393 1.00 90.31 98 GLU A N 1
ATOM 744 C CA . GLU A 1 98 ? -1.932 -10.005 -18.064 1.00 90.31 98 GLU A CA 1
ATOM 745 C C . GLU A 1 98 ? -3.103 -9.381 -17.289 1.00 90.31 98 GLU A C 1
ATOM 747 O O . GLU A 1 98 ? -4.101 -10.058 -17.063 1.00 90.31 98 GLU A O 1
ATOM 752 N N . ARG A 1 99 ? -2.998 -8.098 -16.903 1.00 86.94 99 ARG A N 1
ATOM 753 C CA . ARG A 1 99 ? -3.948 -7.393 -16.032 1.00 86.94 99 ARG A CA 1
ATOM 754 C C . ARG A 1 99 ? -4.275 -8.211 -14.785 1.00 86.94 99 ARG A C 1
ATOM 756 O O . ARG A 1 99 ? -5.442 -8.423 -14.468 1.00 86.94 99 ARG A O 1
ATOM 763 N N . GLU A 1 100 ? -3.229 -8.674 -14.091 1.00 89.25 100 GLU A N 1
ATOM 764 C CA . GLU A 1 100 ? -3.382 -9.414 -12.836 1.00 89.25 100 GLU A CA 1
ATOM 765 C C . GLU A 1 100 ? -4.393 -8.690 -11.922 1.00 89.25 100 GLU A C 1
ATOM 767 O O . GLU A 1 100 ? -4.185 -7.506 -11.637 1.00 89.25 100 GLU A O 1
ATOM 772 N N . PRO A 1 101 ? -5.473 -9.356 -11.465 1.00 88.75 101 PRO A N 1
ATOM 773 C CA . PRO A 1 101 ? -6.645 -8.681 -10.901 1.00 88.75 101 PRO A CA 1
ATOM 774 C C . PRO A 1 101 ? -6.327 -7.699 -9.772 1.00 88.75 101 PRO A C 1
ATOM 776 O O . PRO A 1 101 ? -6.806 -6.568 -9.764 1.00 88.75 101 PRO A O 1
ATOM 779 N N . VAL A 1 102 ? -5.474 -8.115 -8.829 1.00 90.25 102 VAL A N 1
ATOM 780 C CA . VAL A 1 102 ? -5.094 -7.290 -7.670 1.00 90.25 102 VAL A CA 1
ATOM 781 C C . VAL A 1 102 ? -4.269 -6.086 -8.111 1.00 90.25 102 VAL A C 1
ATOM 783 O O . VAL A 1 102 ? -4.462 -4.976 -7.622 1.00 90.25 102 VAL A O 1
ATOM 786 N N . LEU A 1 103 ? -3.356 -6.290 -9.061 1.00 89.31 103 LEU A N 1
ATOM 787 C CA . LEU A 1 103 ? -2.508 -5.230 -9.591 1.00 89.31 103 LEU A CA 1
ATOM 788 C C . LEU A 1 103 ? -3.338 -4.186 -10.350 1.00 89.31 103 LEU A C 1
ATOM 790 O O . LEU A 1 103 ? -3.102 -2.994 -10.174 1.00 89.31 103 LEU A O 1
ATOM 794 N N . ALA A 1 104 ? -4.308 -4.631 -11.153 1.00 88.44 104 ALA A N 1
ATOM 795 C CA . ALA A 1 104 ? -5.227 -3.759 -11.878 1.00 88.44 104 ALA A CA 1
ATOM 796 C C . ALA A 1 104 ? -6.118 -2.958 -10.914 1.00 88.44 104 ALA A C 1
ATOM 798 O O . ALA A 1 104 ? -6.178 -1.736 -11.008 1.00 88.44 104 ALA A O 1
ATOM 799 N N . ALA A 1 105 ? -6.729 -3.609 -9.919 1.00 88.31 105 ALA A N 1
ATOM 800 C CA . ALA A 1 105 ? -7.563 -2.918 -8.936 1.00 88.31 105 ALA A CA 1
ATOM 801 C C . ALA A 1 105 ? -6.782 -1.843 -8.160 1.00 88.31 105 ALA A C 1
ATOM 803 O O . ALA A 1 105 ? -7.239 -0.710 -8.025 1.00 88.31 105 ALA A O 1
ATOM 804 N N . LEU A 1 106 ? -5.562 -2.155 -7.707 1.00 89.38 106 LEU A N 1
ATOM 805 C CA . LEU A 1 106 ? -4.716 -1.175 -7.020 1.00 89.38 106 LEU A CA 1
ATOM 806 C C . LEU A 1 106 ? -4.259 -0.039 -7.947 1.00 89.38 106 LEU A C 1
ATOM 808 O O . LEU A 1 106 ? -4.185 1.106 -7.504 1.00 89.38 106 LEU A O 1
ATOM 812 N N . ALA A 1 107 ? -3.960 -0.326 -9.218 1.00 88.81 107 ALA A N 1
ATOM 813 C CA . ALA A 1 107 ? -3.583 0.691 -10.199 1.00 88.81 107 ALA A CA 1
ATOM 814 C C . ALA A 1 107 ? -4.734 1.657 -10.512 1.00 88.81 107 ALA A C 1
ATOM 816 O O . ALA A 1 107 ? -4.489 2.858 -10.659 1.00 88.81 107 ALA A O 1
ATOM 817 N N . ALA A 1 108 ? -5.972 1.159 -10.546 1.00 85.62 108 ALA A N 1
ATOM 818 C CA . ALA A 1 108 ? -7.169 1.976 -10.689 1.00 85.62 108 ALA A CA 1
ATOM 819 C C . ALA A 1 108 ? -7.333 2.959 -9.517 1.00 85.62 108 ALA A C 1
ATOM 821 O O . ALA A 1 108 ? -7.537 4.149 -9.755 1.00 85.62 108 ALA A O 1
ATOM 822 N N . VAL A 1 109 ? -7.136 2.510 -8.267 1.00 86.69 109 VAL A N 1
ATOM 823 C CA . VAL A 1 109 ? -7.225 3.381 -7.073 1.00 86.69 109 VAL A CA 1
ATOM 824 C C . VAL A 1 109 ? -6.271 4.578 -7.158 1.00 86.69 109 VAL A C 1
ATOM 826 O O . VAL A 1 109 ? -6.614 5.681 -6.737 1.00 86.69 109 VAL A O 1
ATOM 829 N N . VAL A 1 110 ? -5.072 4.389 -7.716 1.00 85.06 110 VAL A N 1
ATOM 830 C CA . VAL A 1 110 ? -4.067 5.460 -7.850 1.00 85.06 110 VAL A CA 1
ATOM 831 C C . VAL A 1 110 ? -4.089 6.167 -9.213 1.00 85.06 110 VAL A C 1
ATOM 833 O O . VAL A 1 110 ? -3.214 6.992 -9.481 1.00 85.06 110 VAL A O 1
ATOM 836 N N . GLY A 1 111 ? -5.067 5.866 -10.073 1.00 83.81 111 GLY A N 1
ATOM 837 C CA . GLY A 1 111 ? -5.249 6.516 -11.375 1.00 83.81 111 GLY A CA 1
ATOM 838 C C . GLY A 1 111 ? -4.152 6.216 -12.402 1.00 83.81 111 GLY A C 1
ATOM 839 O O . GLY A 1 111 ? -3.864 7.055 -13.254 1.00 83.81 111 GLY A O 1
ATOM 840 N N . ILE A 1 112 ? -3.496 5.054 -12.305 1.00 83.94 112 ILE A N 1
ATOM 841 C CA . ILE A 1 112 ? -2.483 4.606 -13.279 1.00 83.94 112 ILE A CA 1
ATOM 842 C C . ILE A 1 112 ? -3.139 3.955 -14.506 1.00 83.94 112 ILE A C 1
ATOM 844 O O . ILE A 1 112 ? -2.557 3.980 -15.594 1.00 83.94 112 ILE A O 1
ATOM 848 N N . ASP A 1 113 ? -4.349 3.413 -14.361 1.00 71.19 113 AS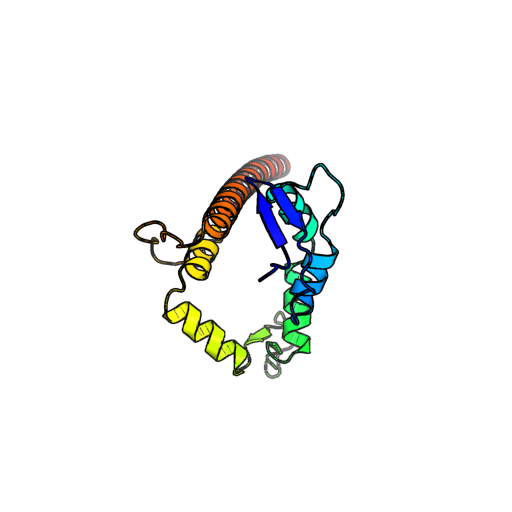P A N 1
ATOM 849 C CA . ASP A 1 113 ? -5.103 2.858 -15.481 1.00 71.19 113 ASP A CA 1
ATOM 850 C C . ASP A 1 113 ? -5.713 3.966 -16.354 1.00 71.19 113 ASP A C 1
ATOM 852 O O . ASP A 1 113 ? -6.457 4.827 -15.890 1.00 71.19 113 ASP A O 1
ATOM 856 N N . GLY A 1 114 ? -5.373 3.946 -17.648 1.00 55.56 114 GLY A N 1
ATOM 857 C CA . GLY A 1 114 ? -5.900 4.863 -18.666 1.00 55.56 114 GLY A CA 1
ATOM 858 C C . GLY A 1 114 ? -7.221 4.414 -19.301 1.00 55.56 114 GLY A C 1
ATOM 859 O O . GLY A 1 114 ? -7.743 5.124 -20.156 1.00 55.56 114 GLY A O 1
ATOM 860 N N . GLU A 1 115 ? -7.753 3.258 -18.900 1.00 50.12 115 GLU A N 1
ATOM 861 C CA . GLU A 1 115 ? -9.007 2.699 -19.403 1.00 50.12 115 GLU A CA 1
ATOM 862 C C . GLU A 1 115 ? -9.805 2.120 -18.232 1.00 50.12 115 GLU A C 1
ATOM 864 O O . GLU A 1 115 ? -9.259 1.348 -17.440 1.00 50.12 115 GLU A O 1
ATOM 869 N N . ASP A 1 116 ? -11.072 2.528 -18.148 1.00 48.00 116 ASP A N 1
ATOM 870 C CA . ASP A 1 116 ? -12.060 2.148 -17.135 1.00 48.00 116 ASP A CA 1
ATOM 871 C C . ASP A 1 116 ? -12.004 0.634 -16.854 1.00 48.00 116 ASP A C 1
ATOM 873 O O . ASP A 1 116 ? -12.132 -0.158 -17.800 1.00 48.00 116 ASP A O 1
ATOM 877 N N . PRO A 1 117 ? -11.755 0.194 -15.606 1.00 49.38 117 PRO A N 1
ATOM 878 C CA . PRO A 1 117 ? -11.813 -1.217 -15.266 1.00 49.38 117 PRO A CA 1
ATOM 879 C C . PRO A 1 117 ? -13.272 -1.673 -15.377 1.00 49.38 117 PRO A C 1
ATOM 881 O O . PRO A 1 117 ? -14.067 -1.534 -14.454 1.00 49.38 117 PRO A O 1
ATOM 884 N N . GLY A 1 118 ? -13.642 -2.194 -16.547 1.00 49.12 118 GLY A N 1
ATOM 885 C CA . GLY A 1 118 ? -14.905 -2.898 -16.716 1.00 49.12 118 GLY A CA 1
ATOM 886 C C . GLY A 1 118 ? -14.989 -4.045 -15.708 1.00 49.12 118 GLY A C 1
ATOM 887 O O . GLY A 1 118 ? -14.116 -4.905 -15.723 1.00 49.12 118 GLY A O 1
ATOM 888 N N . GLU A 1 119 ? -16.044 -4.014 -14.886 1.00 51.97 119 GLU A N 1
ATOM 889 C CA . GLU A 1 119 ? -16.329 -4.897 -13.741 1.00 51.97 119 GLU A CA 1
ATOM 890 C C . GLU A 1 119 ? -15.215 -4.967 -12.680 1.00 51.97 119 GLU A C 1
ATOM 892 O O . GLU A 1 119 ? -14.059 -5.280 -12.958 1.00 51.97 119 GLU A O 1
ATOM 897 N N . GLU A 1 120 ? -15.581 -4.705 -11.418 1.00 56.34 120 GLU A N 1
ATOM 898 C CA . GLU A 1 120 ? -14.683 -4.959 -10.290 1.00 56.34 120 GLU A CA 1
ATOM 899 C C . GLU A 1 120 ? -14.239 -6.427 -10.341 1.00 56.34 120 GLU A C 1
ATOM 901 O O . GLU A 1 120 ? -15.093 -7.321 -10.375 1.00 56.34 120 GLU A O 1
ATOM 906 N N . PRO A 1 121 ? -12.926 -6.707 -10.380 1.00 58.66 121 PRO A N 1
ATOM 907 C CA . PRO A 1 121 ? -12.460 -8.077 -10.410 1.00 58.66 121 PRO A CA 1
ATOM 908 C C . PRO A 1 121 ? -12.933 -8.787 -9.142 1.00 58.66 121 PRO A C 1
ATOM 910 O O . PRO A 1 121 ? -12.512 -8.450 -8.037 1.00 58.66 121 PRO A O 1
ATOM 913 N N . GLY A 1 122 ? -13.798 -9.789 -9.300 1.00 66.06 122 GLY A N 1
ATOM 914 C CA . GLY A 1 122 ? -14.098 -10.716 -8.218 1.00 66.06 122 GLY A CA 1
ATOM 915 C C . GLY A 1 122 ? -12.815 -11.450 -7.842 1.00 66.06 122 GLY A C 1
ATOM 916 O O . GLY A 1 122 ? -12.264 -12.184 -8.664 1.00 66.06 122 GLY A O 1
ATOM 917 N N . PHE A 1 123 ? -12.310 -11.223 -6.632 1.00 83.88 123 PHE A N 1
ATOM 918 C CA . PHE A 1 123 ? -11.188 -11.990 -6.106 1.00 83.88 123 PHE A CA 1
ATOM 919 C C . PHE A 1 123 ? -11.707 -13.294 -5.505 1.00 83.88 123 PHE A C 1
ATOM 921 O O . PHE A 1 123 ? -12.729 -13.308 -4.823 1.00 83.88 123 PHE A O 1
ATOM 928 N N . ASP A 1 124 ? -10.966 -14.383 -5.702 1.00 85.19 124 ASP A N 1
ATOM 929 C CA . ASP A 1 124 ? -11.282 -15.673 -5.074 1.00 85.19 124 ASP A CA 1
ATOM 930 C C . ASP A 1 124 ? -11.076 -15.651 -3.543 1.00 85.19 124 ASP A C 1
ATOM 932 O O . ASP A 1 124 ? -11.494 -16.572 -2.841 1.00 85.19 124 ASP A O 1
ATOM 936 N N . ASP A 1 125 ? -10.421 -14.606 -3.025 1.00 87.94 125 ASP A N 1
ATOM 937 C CA . ASP A 1 125 ? -10.022 -14.452 -1.629 1.00 87.94 125 ASP A CA 1
ATOM 938 C C . ASP A 1 125 ? -10.740 -13.257 -0.964 1.00 87.94 125 ASP A C 1
ATOM 940 O O . ASP A 1 125 ? -10.675 -12.107 -1.420 1.00 87.94 125 ASP A O 1
ATOM 944 N N . GLU A 1 126 ? -11.434 -13.538 0.140 1.00 88.44 126 GLU A N 1
ATOM 945 C CA . GLU A 1 126 ? -12.202 -12.559 0.919 1.00 88.44 126 GLU A CA 1
ATOM 946 C C . GLU A 1 126 ? -11.305 -11.532 1.631 1.00 88.44 126 GLU A C 1
ATOM 948 O O . GLU A 1 126 ? -11.657 -10.350 1.705 1.00 88.44 126 GLU A O 1
ATOM 953 N N . ALA A 1 127 ? -10.122 -11.938 2.102 1.00 89.75 127 ALA A N 1
ATOM 954 C CA . ALA A 1 127 ? -9.161 -11.029 2.716 1.00 89.75 127 ALA A CA 1
ATOM 955 C C . ALA A 1 127 ? -8.619 -10.041 1.676 1.00 89.75 127 ALA A C 1
ATOM 957 O O . ALA A 1 127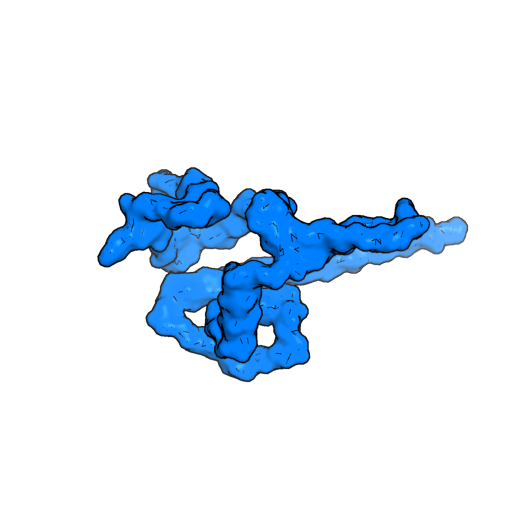 ? -8.542 -8.841 1.946 1.00 89.75 127 ALA A O 1
ATOM 958 N N . VAL A 1 128 ? -8.319 -10.518 0.461 1.00 90.31 128 VAL A N 1
ATOM 959 C CA . VAL A 1 128 ? -7.907 -9.655 -0.661 1.00 90.31 128 VAL A CA 1
ATOM 960 C C . VAL A 1 128 ? -9.014 -8.666 -1.017 1.00 90.31 128 VAL A C 1
ATOM 962 O O . VAL A 1 128 ? -8.747 -7.469 -1.121 1.00 90.31 128 VAL A O 1
ATOM 965 N N . THR A 1 129 ? -10.253 -9.147 -1.141 1.00 90.88 129 THR A N 1
ATOM 966 C CA . THR A 1 129 ? -11.423 -8.300 -1.423 1.00 90.88 129 THR A CA 1
ATOM 967 C C . THR A 1 129 ? -11.569 -7.191 -0.381 1.00 90.88 129 THR A C 1
ATOM 969 O O . THR A 1 129 ? -11.707 -6.019 -0.729 1.00 90.88 129 THR A O 1
ATOM 972 N N . THR A 1 130 ? -11.457 -7.544 0.899 1.00 91.50 130 THR A N 1
ATOM 973 C CA . THR A 1 130 ? -11.582 -6.597 2.012 1.00 91.50 130 THR A CA 1
ATOM 974 C C . THR A 1 130 ? -10.473 -5.545 2.002 1.00 91.50 130 THR A C 1
ATOM 976 O O . THR A 1 130 ? -10.740 -4.354 2.154 1.00 91.50 130 THR A O 1
ATOM 979 N N . VAL A 1 131 ? -9.222 -5.957 1.774 1.00 91.25 131 VAL A N 1
ATOM 980 C CA . VAL A 1 131 ? -8.082 -5.031 1.705 1.00 91.25 131 VAL A CA 1
ATOM 981 C C . VAL A 1 131 ? -8.217 -4.075 0.521 1.00 91.25 131 VAL A C 1
ATOM 983 O O . VAL A 1 131 ? -7.990 -2.879 0.689 1.00 91.25 131 VAL A O 1
ATOM 986 N N . VAL A 1 132 ? -8.603 -4.568 -0.660 1.00 91.62 132 VAL A N 1
ATOM 987 C CA . VAL A 1 132 ? -8.788 -3.722 -1.851 1.00 91.62 132 VAL A CA 1
ATOM 988 C C . VAL A 1 132 ? -9.904 -2.700 -1.631 1.00 91.62 132 VAL A C 1
ATOM 990 O O . VAL A 1 132 ? -9.700 -1.528 -1.943 1.00 91.62 132 VAL A O 1
ATOM 993 N N . ALA A 1 133 ? -11.028 -3.102 -1.030 1.00 90.81 133 ALA A N 1
ATOM 994 C CA . ALA A 1 133 ? -12.117 -2.187 -0.689 1.00 90.81 133 ALA A CA 1
ATOM 995 C C . ALA A 1 133 ? -11.653 -1.073 0.268 1.00 90.81 133 ALA A C 1
ATOM 997 O O . ALA A 1 133 ? -11.846 0.108 -0.012 1.00 90.81 133 ALA A O 1
ATOM 998 N N . ILE A 1 134 ? -10.942 -1.427 1.345 1.00 92.62 134 ILE A N 1
ATOM 999 C CA . ILE A 1 134 ? -10.410 -0.447 2.309 1.00 92.62 134 ILE A CA 1
ATOM 1000 C C . ILE A 1 134 ? -9.402 0.505 1.648 1.00 92.62 134 ILE A C 1
ATOM 1002 O O . ILE A 1 134 ? -9.384 1.698 1.945 1.00 92.62 134 ILE A O 1
ATOM 1006 N N . VAL A 1 135 ? -8.556 0.002 0.743 1.00 91.50 135 VAL A N 1
ATOM 1007 C CA . VAL A 1 135 ? -7.592 0.834 0.006 1.00 91.50 135 VAL A CA 1
ATOM 1008 C C . VAL A 1 135 ? -8.302 1.794 -0.948 1.00 91.50 135 VAL A C 1
ATOM 1010 O O . VAL A 1 135 ? -7.897 2.954 -1.043 1.00 91.50 135 VAL A O 1
ATOM 1013 N N . HIS A 1 136 ? -9.358 1.343 -1.625 1.00 89.31 136 HIS A N 1
ATOM 1014 C CA . HIS A 1 136 ? -10.188 2.200 -2.465 1.00 89.31 136 HIS A CA 1
ATOM 1015 C C . HIS A 1 136 ? -10.832 3.329 -1.645 1.00 89.31 136 HIS A C 1
ATOM 1017 O O . HIS A 1 136 ? -10.694 4.501 -2.006 1.00 89.31 136 HIS A O 1
ATOM 1023 N N . ASP A 1 137 ? -11.444 3.003 -0.504 1.00 89.25 137 ASP A N 1
ATOM 1024 C CA . ASP A 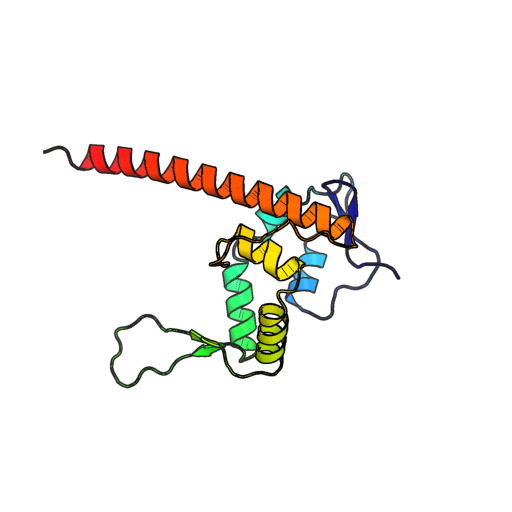1 137 ? -12.059 3.990 0.391 1.00 89.25 137 ASP A CA 1
ATOM 1025 C C . ASP A 1 137 ? -11.031 5.005 0.909 1.00 89.25 137 ASP A C 1
ATOM 1027 O O . ASP A 1 137 ? -11.232 6.217 0.797 1.00 89.25 137 ASP A O 1
ATOM 1031 N N . ALA A 1 138 ? -9.868 4.534 1.369 1.00 88.94 138 ALA A N 1
ATOM 1032 C CA . ALA A 1 138 ? -8.775 5.405 1.799 1.00 88.94 138 ALA A CA 1
ATOM 1033 C C . ALA A 1 138 ? -8.250 6.305 0.660 1.00 88.94 138 ALA A C 1
ATOM 1035 O O . ALA A 1 138 ? -7.890 7.465 0.890 1.00 88.94 138 ALA A O 1
ATOM 1036 N N . GLY A 1 139 ? -8.216 5.799 -0.579 1.00 87.62 139 GLY A N 1
ATOM 1037 C CA . GLY A 1 139 ? -7.862 6.573 -1.770 1.00 87.62 139 GLY A CA 1
ATOM 1038 C C . GLY A 1 139 ? -8.851 7.710 -2.034 1.00 87.62 139 GLY A C 1
ATOM 1039 O O . GLY A 1 139 ? -8.444 8.861 -2.224 1.00 87.62 139 GLY A O 1
ATOM 1040 N N . MET A 1 140 ? -10.148 7.412 -1.956 1.00 87.69 140 MET A N 1
ATOM 1041 C CA . MET A 1 140 ? -11.222 8.396 -2.103 1.00 87.69 140 MET A CA 1
ATOM 1042 C C . MET A 1 140 ? -11.177 9.474 -1.013 1.00 87.69 140 MET A C 1
ATOM 1044 O O . MET A 1 140 ? -11.310 10.668 -1.305 1.00 87.69 140 MET A O 1
ATOM 1048 N N . GLU A 1 141 ? -10.928 9.087 0.239 1.00 87.38 141 GLU A N 1
ATOM 1049 C CA . GLU A 1 141 ? -10.759 10.037 1.341 1.00 87.38 141 GLU A CA 1
ATOM 1050 C C . GLU A 1 141 ? -9.545 10.951 1.142 1.00 87.38 141 GLU A C 1
ATOM 1052 O O . GLU A 1 141 ? -9.628 12.168 1.353 1.00 87.38 141 GLU A O 1
ATOM 1057 N N . LEU A 1 142 ? -8.415 10.395 0.692 1.00 86.81 142 LEU A N 1
ATOM 1058 C CA . LEU A 1 142 ? -7.215 11.174 0.405 1.00 86.81 142 LEU A CA 1
ATOM 1059 C C . LEU A 1 142 ? -7.468 12.208 -0.700 1.00 86.81 142 LEU A C 1
ATOM 1061 O O . LEU A 1 142 ? -7.038 13.360 -0.563 1.00 86.81 142 LEU A O 1
ATOM 1065 N N . GLU A 1 143 ? -8.181 11.839 -1.762 1.00 87.38 143 GLU A N 1
ATOM 1066 C CA . GLU A 1 143 ? -8.562 12.777 -2.822 1.00 87.38 143 GLU A CA 1
ATOM 1067 C C . GLU A 1 143 ? -9.497 13.879 -2.312 1.00 87.38 143 GLU A C 1
ATOM 1069 O O . GLU A 1 143 ? -9.273 15.062 -2.588 1.00 87.38 143 GLU A O 1
ATOM 1074 N N . ALA A 1 144 ? -10.473 13.547 -1.463 1.00 87.69 144 ALA A N 1
ATOM 1075 C CA . ALA A 1 144 ? -11.327 14.550 -0.828 1.00 87.69 144 ALA A CA 1
ATOM 1076 C C . ALA A 1 144 ? -10.513 15.552 0.019 1.00 87.69 144 ALA A C 1
ATOM 1078 O O . ALA A 1 144 ? -10.731 16.770 -0.045 1.00 87.69 144 ALA A O 1
ATOM 1079 N N . VAL A 1 145 ? -9.522 15.068 0.777 1.00 88.00 145 VAL A N 1
ATOM 1080 C CA . VAL A 1 145 ? -8.613 15.920 1.562 1.00 88.00 145 VAL A CA 1
ATOM 1081 C C . VAL A 1 145 ? -7.746 16.803 0.660 1.00 88.00 145 VAL A C 1
ATOM 1083 O O . VAL A 1 145 ? -7.565 17.990 0.962 1.00 88.00 145 VAL A O 1
ATOM 1086 N N . ARG A 1 146 ? -7.219 16.263 -0.447 1.00 88.50 146 ARG A N 1
ATOM 1087 C CA . ARG A 1 146 ? -6.438 17.023 -1.438 1.00 88.50 146 ARG A CA 1
ATOM 1088 C C . ARG A 1 146 ? -7.274 18.130 -2.066 1.00 88.50 146 ARG A C 1
ATOM 1090 O O . ARG A 1 146 ? -6.817 19.274 -2.115 1.00 88.50 146 ARG A O 1
ATOM 1097 N N . GLN A 1 147 ? -8.506 17.821 -2.462 1.00 87.69 147 GLN A N 1
ATOM 1098 C CA . GLN A 1 147 ? -9.422 18.786 -3.058 1.00 87.69 147 GLN A CA 1
ATOM 1099 C C . GLN A 1 147 ? -9.725 19.939 -2.097 1.00 87.69 147 GLN A C 1
ATOM 1101 O O . GLN A 1 147 ? -9.607 21.107 -2.475 1.00 87.69 147 GLN A O 1
ATOM 1106 N N . ARG A 1 148 ? -10.034 19.635 -0.828 1.00 90.06 148 ARG A N 1
ATOM 1107 C CA . ARG A 1 148 ? -10.243 20.660 0.206 1.00 90.06 148 ARG A CA 1
ATOM 1108 C C . ARG A 1 148 ? -9.019 21.567 0.359 1.00 90.06 148 ARG A C 1
ATOM 1110 O O . ARG A 1 148 ? -9.157 22.786 0.292 1.00 90.06 148 ARG A O 1
ATOM 1117 N N . ARG A 1 149 ? -7.820 20.988 0.497 1.00 89.06 149 ARG A N 1
ATOM 1118 C CA . ARG A 1 149 ? -6.570 21.763 0.616 1.00 89.06 149 ARG A CA 1
ATOM 1119 C C . ARG A 1 149 ? -6.295 22.625 -0.613 1.00 89.06 149 ARG A C 1
ATOM 1121 O O . ARG A 1 149 ? -5.774 23.725 -0.475 1.00 89.06 149 ARG A O 1
ATOM 1128 N N . SER A 1 150 ? -6.625 22.140 -1.808 1.00 88.25 150 SER A N 1
ATOM 1129 C CA . SER A 1 150 ? -6.469 22.895 -3.055 1.00 88.25 150 SER A CA 1
ATOM 1130 C C . SER A 1 150 ? -7.340 24.155 -3.060 1.00 88.25 150 SER A C 1
ATOM 1132 O O . SER A 1 150 ? -6.851 25.246 -3.354 1.00 88.25 150 SER A O 1
ATOM 1134 N N . ILE A 1 151 ? -8.604 24.024 -2.642 1.00 85.50 151 ILE A N 1
ATOM 1135 C CA . ILE A 1 151 ? -9.542 25.147 -2.504 1.00 85.50 151 ILE A CA 1
ATOM 1136 C C . ILE A 1 151 ? -9.046 26.143 -1.450 1.00 85.50 151 ILE A C 1
ATOM 1138 O O . ILE A 1 151 ? -9.020 27.345 -1.708 1.00 85.50 151 ILE A O 1
ATOM 1142 N N . GLU A 1 152 ? -8.611 25.657 -0.285 1.00 83.38 152 GLU A N 1
ATOM 1143 C CA . GLU A 1 152 ? -8.065 26.502 0.785 1.00 83.38 152 GLU A CA 1
ATOM 1144 C C . GLU A 1 152 ? -6.822 27.268 0.312 1.00 83.38 152 GLU A C 1
ATOM 1146 O O . GLU A 1 152 ? -6.757 28.490 0.440 1.00 83.38 152 GLU A O 1
ATOM 1151 N N . ASN A 1 153 ? -5.860 26.581 -0.307 1.00 79.25 153 ASN A N 1
ATOM 1152 C CA . ASN A 1 153 ? -4.648 27.200 -0.841 1.00 79.25 153 ASN A CA 1
ATOM 1153 C C . ASN A 1 153 ? -4.959 28.230 -1.938 1.00 79.25 153 ASN A C 1
ATOM 1155 O O . ASN A 1 153 ? -4.337 29.291 -1.968 1.00 79.25 153 ASN A O 1
ATOM 1159 N N . ALA A 1 154 ? -5.929 27.957 -2.818 1.00 79.94 154 ALA A N 1
ATOM 1160 C CA . ALA A 1 154 ? -6.384 28.913 -3.827 1.00 79.94 154 ALA A CA 1
ATOM 1161 C C . ALA A 1 154 ? -7.041 30.150 -3.189 1.00 79.94 154 ALA A C 1
ATOM 1163 O O . ALA A 1 154 ? -6.781 31.275 -3.620 1.00 79.94 154 ALA A O 1
ATOM 1164 N N . ALA A 1 155 ? -7.830 29.969 -2.125 1.00 73.88 155 ALA A N 1
ATOM 1165 C CA . ALA A 1 155 ? -8.396 31.071 -1.354 1.00 73.88 155 ALA A CA 1
ATOM 1166 C C . ALA A 1 155 ? -7.299 31.928 -0.691 1.00 73.88 155 ALA A C 1
ATOM 1168 O O . ALA A 1 155 ? -7.323 33.152 -0.829 1.00 73.88 155 ALA A O 1
ATOM 1169 N N . PHE A 1 156 ? -6.289 31.315 -0.058 1.00 66.19 156 PHE A N 1
ATOM 1170 C CA . PHE A 1 156 ? -5.141 32.039 0.510 1.00 66.19 156 PHE A CA 1
ATOM 1171 C C . PHE A 1 156 ? -4.302 32.760 -0.558 1.00 66.19 156 PHE A C 1
ATOM 1173 O O . PHE A 1 156 ? -3.882 33.899 -0.346 1.00 66.19 156 PHE A O 1
ATOM 1180 N N . ALA A 1 157 ? -4.086 32.143 -1.723 1.00 73.38 157 ALA A N 1
ATOM 1181 C CA . ALA A 1 157 ? -3.353 32.758 -2.830 1.00 73.38 157 ALA A CA 1
ATOM 1182 C C . ALA A 1 157 ? -4.078 33.985 -3.412 1.00 73.38 157 ALA A C 1
ATOM 1184 O O . ALA A 1 157 ? -3.422 34.940 -3.830 1.00 73.38 157 ALA A O 1
ATOM 1185 N N . ASN A 1 158 ? -5.415 33.984 -3.412 1.00 62.34 158 ASN A N 1
ATOM 1186 C CA . ASN A 1 158 ? -6.223 35.127 -3.838 1.00 62.34 158 ASN A CA 1
ATOM 1187 C C . ASN A 1 158 ? -6.167 36.292 -2.833 1.00 62.34 158 ASN A C 1
ATOM 1189 O O . ASN A 1 158 ? -6.137 37.445 -3.255 1.00 62.34 158 ASN A O 1
ATOM 1193 N N . VAL A 1 159 ? -6.077 36.017 -1.525 1.00 65.12 159 VAL A N 1
ATOM 1194 C CA . VAL A 1 159 ? -5.924 37.054 -0.479 1.00 65.12 159 VAL A CA 1
ATOM 1195 C C . VAL A 1 159 ? -4.585 37.795 -0.598 1.00 65.12 159 VAL A C 1
ATOM 1197 O O . VAL A 1 159 ? -4.535 39.003 -0.388 1.00 65.12 159 VAL A O 1
ATOM 1200 N N . TRP A 1 160 ? -3.512 37.107 -1.001 1.00 59.78 160 TRP A N 1
ATOM 1201 C CA . TRP A 1 160 ? -2.185 37.709 -1.216 1.00 59.78 160 TRP A CA 1
ATOM 1202 C C . TRP A 1 160 ? -1.976 38.332 -2.610 1.00 59.78 160 TRP A C 1
ATOM 1204 O O . TRP A 1 160 ? -0.904 38.868 -2.886 1.00 59.78 160 TRP A O 1
ATOM 1214 N N . ARG A 1 161 ? -2.989 38.285 -3.488 1.00 59.34 161 ARG A N 1
ATOM 1215 C CA . ARG A 1 161 ? -2.997 38.910 -4.827 1.00 59.34 161 ARG A CA 1
ATOM 1216 C C . ARG A 1 161 ? -3.964 40.103 -4.946 1.00 59.34 161 ARG A C 1
ATOM 1218 O O . ARG A 1 161 ? -4.334 40.473 -6.058 1.00 59.34 161 ARG A O 1
ATOM 1225 N N . GLY A 1 162 ? -4.377 40.703 -3.829 1.00 60.50 162 GLY A N 1
ATOM 1226 C CA . GLY A 1 162 ? -5.036 42.018 -3.823 1.00 60.50 162 GLY A CA 1
ATOM 1227 C C . GLY A 1 162 ? -4.019 43.164 -4.002 1.00 60.50 162 GLY A C 1
ATOM 1228 O O . GLY A 1 162 ? -2.883 42.982 -3.572 1.00 60.50 162 GLY A O 1
ATOM 1229 N N . PRO A 1 163 ? -4.398 44.281 -4.660 1.00 58.16 163 PRO A N 1
ATOM 1230 C CA . PRO A 1 163 ? -3.504 45.316 -5.212 1.00 58.16 163 PRO A CA 1
ATOM 1231 C C . PRO A 1 163 ? -2.638 46.073 -4.199 1.00 58.16 163 PRO A C 1
ATOM 1233 O O . PRO A 1 163 ? -3.085 46.259 -3.045 1.00 58.16 163 PRO A O 1
#

Organism: NCBI:txid887462

pLDDT: mean 80.9, std 13.39, range [43.47, 94.0]

InterPro domains:
  IPR008628 Golgi phosphoprotein 3-like [PF05719] (2-148)